Protein AF-A0A7Y3BYK1-F1 (afdb_monomer_lite)

Sequence (125 aa):
GTGAVFISNMLRTSLADMTYIFGDTSDHPFAGDWDGDGIDTVGLYRERTGRTYLTNRHVTGQAEVEFYFGLASDSIIAGDWDGDGYDTVGVFRASDQQFYLSNRNEQGPADVRVPAHGTGLPVAG

Foldseek 3Di:
DADADQDDDDDDDDDDSPRAGDDGPQWDWDWWAAPLPPDIDIKTANLQFQKIFDDPDPHHDHGPAIEHDDHRPWAKDWAQQPPPRHIFIWTQDPVQQWIFDDNDRYYDGGPDIDHNPDPDDRDRD

Secondary structure (DSSP, 8-state):
----------SS-SS-------S-TTPEEEEE-SSSSS--EEEEEETTTTEEEEE---SSS--SEEEE-S-TTPEEEEE-SSSSS--EEEEEETTTTEEEE-SSSSSS--SEEEETTSS------

pLDDT: mean 79.21, std 20.26, range [33.09, 96.69]

Structure (mmCIF, N/CA/C/O backbone):
data_AF-A0A7Y3BYK1-F1
#
_entry.id   AF-A0A7Y3BYK1-F1
#
loop_
_atom_site.group_PDB
_atom_site.id
_atom_site.type_symbol
_atom_site.label_atom_id
_atom_site.label_alt_id
_atom_site.label_comp_id
_atom_site.label_asym_id
_atom_site.label_entity_id
_atom_site.label_seq_id
_atom_site.pdbx_PDB_ins_code
_atom_site.Cartn_x
_atom_site.Cartn_y
_atom_site.Cartn_z
_atom_site.occupancy
_atom_site.B_iso_or_equiv
_atom_site.auth_seq_id
_atom_site.auth_comp_id
_atom_site.auth_asym_id
_atom_site.auth_atom_id
_atom_site.pdbx_PDB_model_num
ATOM 1 N N . GLY A 1 1 ? 17.968 4.672 11.323 1.00 34.25 1 GLY A N 1
ATOM 2 C CA . GLY A 1 1 ? 19.052 3.772 10.899 1.00 34.25 1 GLY A CA 1
ATOM 3 C C . GLY A 1 1 ? 18.490 2.973 9.760 1.00 34.25 1 GLY A C 1
ATOM 4 O O . GLY A 1 1 ? 17.374 2.525 9.911 1.00 34.25 1 GLY A O 1
ATOM 5 N N . THR A 1 2 ? 19.181 2.895 8.630 1.00 33.09 2 THR A N 1
ATOM 6 C CA . THR A 1 2 ? 18.699 2.209 7.423 1.00 33.09 2 THR A CA 1
ATOM 7 C C . THR A 1 2 ? 18.571 0.710 7.659 1.00 33.09 2 THR A C 1
ATOM 9 O O . THR A 1 2 ? 19.569 0.058 7.973 1.00 33.09 2 THR A O 1
ATOM 12 N N . GLY A 1 3 ? 17.365 0.174 7.505 1.00 38.12 3 GLY A N 1
ATOM 13 C CA . GLY A 1 3 ? 17.143 -1.256 7.357 1.00 38.12 3 GLY A CA 1
ATOM 14 C C . GLY A 1 3 ? 17.191 -1.758 5.926 1.00 38.12 3 GLY A C 1
ATOM 15 O O . GLY A 1 3 ? 17.020 -0.991 4.989 1.00 38.12 3 GLY A O 1
ATOM 16 N N . ALA A 1 4 ? 17.439 -3.056 5.773 1.00 41.53 4 ALA A N 1
ATOM 17 C CA . ALA A 1 4 ? 17.423 -3.743 4.491 1.00 41.53 4 ALA A CA 1
ATOM 18 C C . ALA A 1 4 ? 16.394 -4.876 4.553 1.00 41.53 4 ALA A C 1
ATOM 20 O O . ALA A 1 4 ? 16.481 -5.736 5.430 1.00 41.53 4 ALA A O 1
ATOM 21 N N . VAL A 1 5 ? 15.433 -4.869 3.631 1.00 47.12 5 VAL A N 1
ATOM 22 C CA . VAL A 1 5 ? 14.586 -6.029 3.336 1.00 47.12 5 VAL A CA 1
ATOM 23 C C . VAL A 1 5 ? 15.309 -6.863 2.278 1.00 47.12 5 VAL A C 1
ATOM 25 O O . VAL A 1 5 ? 15.727 -6.334 1.251 1.00 47.12 5 VAL A O 1
ATOM 28 N N . PHE A 1 6 ? 15.502 -8.156 2.541 1.00 48.19 6 PHE A N 1
ATOM 29 C CA . PHE A 1 6 ? 16.156 -9.082 1.614 1.00 48.19 6 PHE A CA 1
ATOM 30 C C . PHE A 1 6 ? 15.089 -9.855 0.846 1.00 48.19 6 PHE A C 1
ATOM 32 O O . PHE A 1 6 ? 14.332 -10.616 1.445 1.00 48.19 6 PHE A O 1
ATOM 39 N N . ILE A 1 7 ? 15.036 -9.682 -0.473 1.00 50.53 7 ILE A N 1
ATOM 40 C CA . ILE A 1 7 ? 14.123 -10.431 -1.340 1.00 50.53 7 ILE A CA 1
ATOM 41 C C . ILE A 1 7 ? 14.966 -11.359 -2.205 1.00 50.53 7 ILE A C 1
ATOM 43 O O . ILE A 1 7 ? 15.789 -10.912 -2.999 1.00 50.53 7 ILE A O 1
ATOM 47 N N . SER A 1 8 ? 14.802 -12.665 -2.005 1.00 41.25 8 SER A N 1
ATOM 48 C CA . SER A 1 8 ? 15.485 -13.704 -2.775 1.00 41.25 8 SER A CA 1
ATOM 49 C C . SER A 1 8 ? 14.483 -14.367 -3.708 1.00 41.25 8 SER A C 1
ATOM 51 O O . SER A 1 8 ? 13.661 -15.162 -3.263 1.00 41.25 8 SER A O 1
ATOM 53 N N . ASN A 1 9 ? 14.563 -14.068 -5.001 1.00 36.75 9 ASN A N 1
ATOM 54 C CA . ASN A 1 9 ? 13.842 -14.818 -6.020 1.00 36.75 9 ASN A CA 1
ATOM 55 C C . ASN A 1 9 ? 14.853 -15.634 -6.827 1.00 36.75 9 ASN A C 1
ATOM 57 O O . ASN A 1 9 ? 15.503 -15.071 -7.700 1.00 36.75 9 ASN A O 1
ATOM 61 N N . MET A 1 10 ? 15.031 -16.918 -6.483 1.00 41.03 10 MET A N 1
ATOM 62 C CA . MET A 1 10 ? 15.323 -18.011 -7.428 1.00 41.03 10 MET A CA 1
ATOM 63 C C . MET A 1 10 ? 15.570 -19.343 -6.706 1.00 41.03 10 MET A C 1
ATOM 65 O O . MET A 1 10 ? 16.485 -19.493 -5.893 1.00 41.03 10 MET A O 1
ATOM 69 N N . LEU A 1 11 ? 14.802 -20.365 -7.091 1.00 46.41 11 LEU A N 1
ATOM 70 C CA . LEU A 1 11 ? 15.170 -21.756 -6.864 1.00 46.41 11 LEU A CA 1
ATOM 71 C C . LEU A 1 11 ? 16.160 -22.168 -7.973 1.00 46.41 11 LEU A C 1
ATOM 73 O O . LEU A 1 11 ? 15.754 -22.311 -9.123 1.00 46.41 11 LEU A O 1
ATOM 77 N N . ARG A 1 12 ? 17.416 -22.440 -7.579 1.00 41.84 12 ARG A N 1
ATOM 78 C CA . ARG A 1 12 ? 18.506 -23.177 -8.276 1.00 41.84 12 ARG A CA 1
ATOM 79 C C . ARG A 1 12 ? 19.734 -22.352 -8.723 1.00 41.84 12 ARG A C 1
ATOM 81 O O . ARG A 1 12 ? 19.727 -21.639 -9.712 1.00 41.84 12 ARG A O 1
ATOM 88 N N . THR A 1 13 ? 20.820 -22.636 -7.994 1.00 39.66 13 THR A N 1
ATOM 89 C CA . THR A 1 13 ? 22.255 -22.633 -8.354 1.00 39.66 13 THR A CA 1
ATOM 90 C C . THR A 1 13 ? 22.934 -21.318 -8.759 1.00 39.66 13 THR A C 1
ATOM 92 O O . THR A 1 13 ? 22.959 -20.949 -9.924 1.00 39.66 13 THR A O 1
ATOM 95 N N . SER A 1 14 ? 23.629 -20.756 -7.762 1.00 57.12 14 SER A N 1
ATOM 96 C CA . SER A 1 14 ? 24.890 -19.994 -7.804 1.00 57.12 14 SER A CA 1
ATOM 97 C C . SER A 1 14 ? 24.985 -18.746 -8.698 1.00 57.12 14 SER A C 1
ATOM 99 O O . SER A 1 14 ? 25.047 -18.856 -9.918 1.00 57.12 14 SER A O 1
ATOM 101 N N . LEU A 1 15 ? 25.246 -17.610 -8.031 1.00 39.56 15 LEU A N 1
ATOM 102 C CA . LEU A 1 15 ? 25.811 -16.345 -8.543 1.00 39.56 15 LEU A CA 1
ATOM 103 C C . LEU A 1 15 ? 24.840 -15.227 -8.966 1.00 39.56 15 LEU A C 1
ATOM 105 O O . LEU A 1 15 ? 25.104 -14.531 -9.942 1.00 39.56 15 LEU A O 1
ATOM 109 N N . ALA A 1 16 ? 23.796 -14.962 -8.178 1.00 38.28 16 ALA A N 1
ATOM 110 C CA . ALA A 1 16 ? 23.151 -13.645 -8.182 1.00 38.28 16 ALA A CA 1
ATOM 111 C C . ALA A 1 16 ? 22.501 -13.328 -6.822 1.00 38.28 16 ALA A C 1
ATOM 113 O O . ALA A 1 16 ? 21.284 -13.221 -6.720 1.00 38.28 16 ALA A O 1
ATOM 114 N N . ASP A 1 17 ? 23.308 -13.142 -5.772 1.00 42.28 17 ASP A N 1
ATOM 115 C CA . ASP A 1 17 ? 22.859 -12.381 -4.595 1.00 42.28 17 ASP A CA 1
ATOM 116 C C . ASP A 1 17 ? 22.752 -10.900 -4.999 1.00 42.28 17 ASP A C 1
ATOM 118 O O . ASP A 1 17 ? 23.592 -10.068 -4.649 1.00 42.28 17 ASP A O 1
ATOM 122 N N . MET A 1 18 ? 21.745 -10.547 -5.801 1.00 41.62 18 MET A N 1
ATOM 123 C CA . MET A 1 18 ? 21.402 -9.144 -6.012 1.00 41.62 18 MET A CA 1
ATOM 124 C C . MET A 1 18 ? 20.635 -8.669 -4.781 1.00 41.62 18 MET A C 1
ATOM 126 O O . MET A 1 18 ? 19.422 -8.810 -4.670 1.00 41.62 18 MET A O 1
ATOM 130 N N . THR A 1 19 ? 21.384 -8.151 -3.807 1.00 47.62 19 THR A N 1
ATOM 131 C CA . THR A 1 19 ? 20.810 -7.503 -2.626 1.00 47.62 19 THR A CA 1
ATOM 132 C C . THR A 1 19 ? 20.230 -6.158 -3.048 1.00 47.62 19 THR A C 1
ATOM 134 O O . THR A 1 19 ? 20.954 -5.169 -3.177 1.00 47.62 19 THR A O 1
ATOM 137 N N . TYR A 1 20 ? 18.921 -6.114 -3.267 1.00 56.19 20 TYR A N 1
ATOM 138 C CA . TYR A 1 20 ? 18.206 -4.864 -3.480 1.00 56.19 20 TYR A CA 1
ATOM 139 C C . TYR A 1 20 ? 17.755 -4.306 -2.129 1.00 56.19 20 TYR A C 1
ATOM 141 O O . TYR A 1 20 ? 16.839 -4.821 -1.502 1.00 56.19 20 TYR A O 1
ATOM 149 N N . ILE A 1 21 ? 18.423 -3.252 -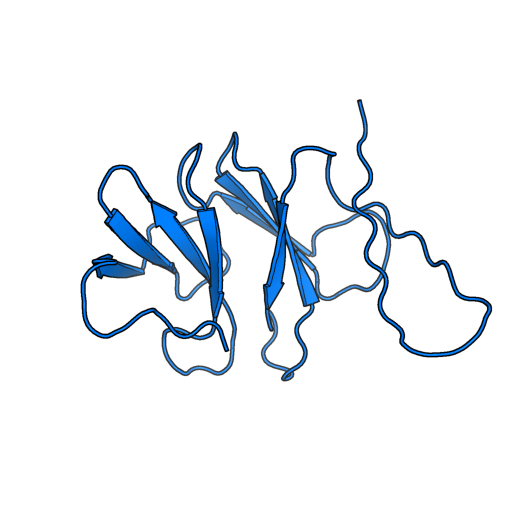1.663 1.00 58.38 21 ILE A N 1
ATOM 150 C CA . ILE A 1 21 ? 17.977 -2.455 -0.519 1.00 58.38 21 ILE A CA 1
ATOM 151 C C . ILE A 1 21 ? 16.753 -1.636 -0.950 1.00 58.38 21 ILE A C 1
ATOM 153 O O . ILE A 1 21 ? 16.865 -0.695 -1.741 1.00 58.38 21 ILE A O 1
ATOM 157 N N . PHE A 1 22 ? 15.592 -1.997 -0.416 1.00 64.12 22 PHE A N 1
ATOM 158 C CA . PHE A 1 22 ? 14.343 -1.261 -0.566 1.00 64.12 22 PHE A CA 1
ATOM 159 C C . PHE A 1 22 ? 13.691 -1.110 0.814 1.00 64.12 22 PHE A C 1
ATOM 161 O O . PHE A 1 22 ? 13.590 -2.087 1.555 1.00 64.12 22 PHE A O 1
ATOM 168 N N . GLY A 1 23 ? 13.293 0.116 1.167 1.00 65.81 23 GLY A N 1
ATOM 169 C CA . GLY A 1 23 ? 12.624 0.425 2.436 1.00 65.81 23 GLY A CA 1
ATOM 170 C C . GLY A 1 23 ? 13.521 0.616 3.660 1.00 65.81 23 GLY A C 1
ATOM 171 O O . GLY A 1 23 ? 14.726 0.843 3.559 1.00 65.81 23 GLY A O 1
ATOM 172 N N . ASP A 1 24 ? 12.880 0.571 4.827 1.00 75.00 24 ASP A N 1
ATOM 173 C CA . ASP A 1 24 ? 13.473 0.572 6.168 1.00 75.00 24 ASP A CA 1
ATOM 174 C C . ASP A 1 24 ? 13.166 -0.756 6.899 1.00 75.00 24 ASP A C 1
ATOM 176 O O . ASP A 1 24 ? 12.301 -1.519 6.478 1.00 75.00 24 ASP A O 1
ATOM 180 N N . THR A 1 25 ? 13.829 -1.052 8.025 1.00 74.75 25 THR A N 1
ATOM 181 C CA . THR A 1 25 ? 13.683 -2.339 8.752 1.00 74.75 25 THR A CA 1
ATOM 182 C C . THR A 1 25 ? 12.278 -2.566 9.296 1.00 74.75 25 THR A C 1
ATOM 184 O O . THR A 1 25 ? 11.932 -3.692 9.638 1.00 74.75 25 THR A O 1
ATOM 187 N N . SER A 1 26 ? 11.498 -1.498 9.455 1.00 80.50 26 SER A N 1
ATOM 188 C CA . SER A 1 26 ? 10.127 -1.553 9.960 1.00 80.50 26 SER A CA 1
ATOM 189 C C . SER A 1 26 ? 9.078 -1.757 8.872 1.00 80.50 26 SER A C 1
ATOM 191 O O . SER A 1 26 ? 7.888 -1.774 9.188 1.00 80.50 26 SER A O 1
ATOM 193 N N . ASP A 1 27 ? 9.493 -1.803 7.609 1.00 85.94 27 ASP A N 1
ATOM 194 C CA . ASP A 1 27 ? 8.576 -1.934 6.489 1.00 85.94 27 ASP A CA 1
ATOM 195 C C . ASP A 1 27 ? 8.271 -3.414 6.242 1.00 85.94 27 ASP A C 1
ATOM 197 O O . ASP A 1 27 ? 9.161 -4.265 6.263 1.00 85.94 27 ASP A O 1
ATOM 201 N N . HIS A 1 28 ? 6.996 -3.715 6.020 1.00 87.69 28 HIS A N 1
ATOM 202 C CA . HIS A 1 28 ? 6.504 -5.067 5.802 1.00 87.69 28 HIS A CA 1
ATOM 203 C C . HIS A 1 28 ? 6.363 -5.314 4.300 1.00 87.69 28 HIS A C 1
ATOM 205 O O . HIS A 1 28 ? 5.637 -4.562 3.643 1.00 87.69 28 HIS A O 1
ATOM 211 N N . PRO A 1 29 ? 7.051 -6.322 3.738 1.00 88.69 29 PRO A N 1
ATOM 212 C CA . PRO A 1 29 ? 6.911 -6.648 2.331 1.00 88.69 29 PRO A CA 1
ATOM 213 C C . PRO A 1 29 ? 5.587 -7.350 2.043 1.00 88.69 29 PRO A C 1
ATOM 215 O O . PRO A 1 29 ? 5.116 -8.168 2.834 1.00 88.69 29 PRO A O 1
ATOM 218 N N . PHE A 1 30 ? 5.032 -7.049 0.877 1.00 89.31 30 PHE A N 1
ATOM 219 C CA . PHE A 1 30 ? 3.899 -7.734 0.268 1.00 89.31 30 PHE A CA 1
ATOM 220 C C . PHE A 1 30 ? 4.103 -7.775 -1.252 1.00 89.31 30 PHE A C 1
ATOM 222 O O . PHE A 1 30 ? 5.067 -7.195 -1.759 1.00 89.31 30 PHE A O 1
ATOM 229 N N . ALA A 1 31 ? 3.253 -8.505 -1.964 1.00 89.94 31 ALA A N 1
ATOM 230 C CA . ALA A 1 31 ? 3.374 -8.701 -3.401 1.00 89.94 31 ALA A CA 1
ATOM 231 C C . ALA A 1 31 ? 2.021 -8.502 -4.083 1.00 89.94 31 ALA A C 1
ATOM 233 O O . ALA A 1 31 ? 0.995 -8.683 -3.426 1.00 89.94 31 ALA A O 1
ATOM 234 N N . GLY A 1 32 ? 2.064 -8.093 -5.346 1.00 91.00 32 GLY A N 1
ATOM 235 C CA . GLY A 1 32 ? 0.907 -7.984 -6.223 1.00 91.00 32 GLY A CA 1
ATOM 236 C C . GLY A 1 32 ? 1.297 -7.499 -7.617 1.00 91.00 32 GLY A C 1
ATOM 237 O O . GLY A 1 32 ? 2.389 -6.952 -7.814 1.00 91.00 32 GLY A O 1
ATOM 238 N N . ASP A 1 33 ? 0.419 -7.735 -8.579 1.00 92.81 33 ASP A N 1
ATOM 239 C CA . ASP A 1 33 ? 0.530 -7.309 -9.972 1.00 92.81 33 ASP A CA 1
ATOM 240 C C . ASP A 1 33 ? 0.066 -5.851 -10.147 1.00 92.81 33 ASP A C 1
ATOM 242 O O . ASP A 1 33 ? -1.091 -5.554 -10.451 1.00 92.81 33 ASP A O 1
ATOM 246 N N . TRP A 1 34 ? 0.972 -4.899 -9.909 1.00 93.75 34 TRP A N 1
ATOM 247 C CA . TRP A 1 34 ? 0.614 -3.476 -9.919 1.00 93.75 34 TRP A CA 1
ATOM 248 C C . TRP A 1 34 ? 0.379 -2.897 -11.323 1.00 93.75 34 TRP A C 1
ATOM 250 O O . TRP A 1 34 ? -0.165 -1.792 -11.416 1.00 93.75 34 TRP A O 1
ATOM 260 N N . ASP A 1 35 ? 0.846 -3.556 -12.393 1.00 93.88 35 ASP A N 1
ATOM 261 C CA . ASP A 1 35 ? 0.711 -3.085 -13.783 1.00 93.88 35 ASP A CA 1
ATOM 262 C C . ASP A 1 35 ? -0.072 -4.014 -14.725 1.00 93.88 35 ASP A C 1
ATOM 264 O O . ASP A 1 35 ? -0.247 -3.669 -15.902 1.00 93.88 35 ASP A O 1
ATOM 268 N N . GLY A 1 36 ? -0.646 -5.089 -14.191 1.00 93.00 36 GLY A N 1
ATOM 269 C CA . GLY A 1 36 ? -1.590 -5.965 -14.876 1.00 93.00 36 GLY A CA 1
ATOM 270 C C . GLY A 1 36 ? -0.928 -6.876 -15.908 1.00 93.00 36 GLY A C 1
ATOM 271 O O . GLY A 1 36 ? -1.556 -7.233 -16.913 1.00 93.00 36 GLY A O 1
ATOM 272 N N . ASP A 1 37 ? 0.359 -7.191 -15.737 1.00 92.81 37 ASP A N 1
ATOM 273 C CA . ASP A 1 37 ? 1.118 -8.040 -16.660 1.00 92.81 37 ASP A CA 1
ATOM 274 C C . ASP A 1 37 ? 1.084 -9.540 -16.291 1.00 92.81 37 ASP A C 1
ATOM 276 O O . ASP A 1 37 ? 1.563 -10.392 -17.054 1.00 92.81 37 ASP A O 1
ATOM 280 N N . GLY A 1 38 ? 0.439 -9.870 -15.171 1.00 89.19 38 GLY A N 1
ATOM 281 C CA . GLY A 1 38 ? 0.303 -11.199 -14.590 1.00 89.19 38 GLY A CA 1
ATOM 282 C C . GLY A 1 38 ? 1.487 -11.626 -13.722 1.00 89.19 38 GLY A C 1
ATOM 283 O O . GLY A 1 38 ? 1.609 -12.824 -13.435 1.00 89.19 38 GLY A O 1
ATOM 284 N N . ILE A 1 39 ? 2.393 -10.711 -13.363 1.00 87.19 39 ILE A N 1
ATOM 285 C CA . ILE A 1 39 ? 3.580 -10.989 -12.553 1.00 87.19 39 ILE A CA 1
ATOM 286 C C . ILE A 1 39 ? 3.584 -10.116 -11.299 1.00 87.19 39 ILE A C 1
ATOM 288 O O . ILE A 1 39 ? 3.836 -8.916 -11.348 1.00 87.19 39 ILE A O 1
ATOM 292 N N . ASP A 1 40 ? 3.466 -10.758 -10.137 1.00 87.06 40 ASP A N 1
ATOM 293 C CA . ASP A 1 40 ? 3.609 -10.054 -8.870 1.00 87.06 40 ASP A CA 1
ATOM 294 C C . ASP A 1 40 ? 4.998 -9.433 -8.710 1.00 87.06 40 ASP A C 1
ATOM 296 O O . ASP A 1 40 ? 6.047 -10.086 -8.846 1.00 87.06 40 ASP A O 1
ATOM 300 N N . THR A 1 41 ? 5.007 -8.177 -8.285 1.00 89.81 41 THR A N 1
ATOM 301 C CA . THR A 1 41 ? 6.219 -7.462 -7.900 1.00 89.81 41 THR A CA 1
ATOM 302 C C . THR A 1 41 ? 6.105 -6.943 -6.467 1.00 89.81 41 THR A C 1
ATOM 304 O O . THR A 1 41 ? 5.185 -7.270 -5.719 1.00 89.81 41 THR A O 1
ATOM 307 N N . VAL A 1 42 ? 7.108 -6.196 -6.008 1.00 87.69 42 VAL A N 1
ATOM 308 C CA . VAL A 1 42 ? 7.290 -5.926 -4.580 1.00 87.69 42 VAL 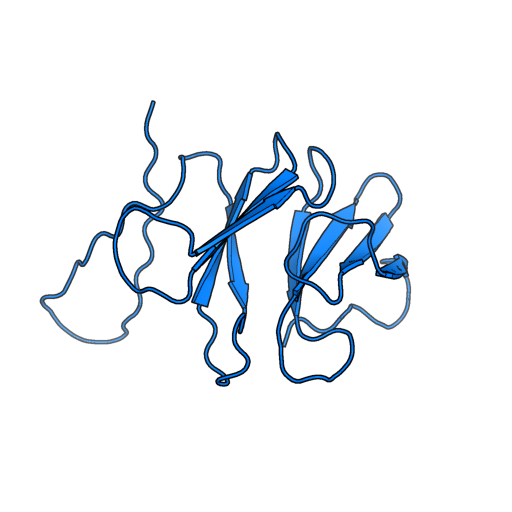A CA 1
ATOM 309 C C . VAL A 1 42 ? 6.554 -4.662 -4.158 1.00 87.69 42 VAL A C 1
ATOM 311 O O . VAL A 1 42 ? 6.761 -3.582 -4.714 1.00 87.69 42 VAL A O 1
ATOM 314 N N . GLY A 1 43 ? 5.794 -4.789 -3.075 1.00 90.50 43 GLY A N 1
ATOM 315 C CA . GLY A 1 43 ? 5.307 -3.687 -2.264 1.00 90.50 43 GLY A CA 1
ATOM 316 C C . GLY A 1 43 ? 5.957 -3.669 -0.877 1.00 90.50 43 GLY A C 1
ATOM 317 O O . GLY A 1 43 ? 6.355 -4.702 -0.337 1.00 90.50 43 GLY A O 1
ATOM 318 N N . LEU A 1 44 ? 6.051 -2.490 -0.266 1.00 91.56 44 LEU A N 1
ATOM 319 C CA . LEU A 1 44 ? 6.399 -2.312 1.142 1.00 91.56 44 LEU A CA 1
ATOM 320 C C . LEU A 1 44 ? 5.347 -1.470 1.855 1.00 91.56 44 LEU A C 1
ATOM 322 O O . LEU A 1 44 ? 4.892 -0.453 1.331 1.00 91.56 44 LEU A O 1
ATOM 326 N N . TYR A 1 45 ? 5.024 -1.853 3.085 1.00 92.38 45 TYR A N 1
ATOM 327 C CA . TYR A 1 45 ? 4.086 -1.135 3.932 1.00 92.38 45 TYR A CA 1
ATOM 328 C C . TYR A 1 45 ? 4.708 -0.744 5.268 1.00 92.38 45 TYR A C 1
ATOM 330 O O . TYR A 1 45 ? 5.148 -1.576 6.065 1.00 92.38 45 TYR A O 1
ATOM 338 N N . ARG A 1 46 ? 4.702 0.554 5.551 1.00 92.56 46 ARG A N 1
ATOM 339 C CA . ARG A 1 46 ? 5.133 1.102 6.830 1.00 92.56 46 ARG A CA 1
ATOM 340 C C . ARG A 1 46 ? 3.950 1.200 7.776 1.00 92.56 46 ARG A C 1
ATOM 342 O O . ARG A 1 46 ? 3.293 2.240 7.863 1.00 92.56 46 ARG A O 1
ATOM 349 N N . GLU A 1 47 ? 3.746 0.146 8.559 1.00 88.06 47 GLU A N 1
ATOM 350 C CA . GLU A 1 47 ? 2.627 0.017 9.504 1.00 88.06 47 GLU A CA 1
ATOM 351 C C . GLU A 1 47 ? 2.489 1.182 10.483 1.00 88.06 47 GLU A C 1
ATOM 353 O O . GLU A 1 47 ? 1.387 1.498 10.909 1.00 88.06 47 GLU A O 1
ATOM 358 N N . ARG A 1 48 ? 3.585 1.851 10.860 1.00 88.62 48 ARG A N 1
ATOM 359 C CA . ARG A 1 48 ? 3.532 2.986 11.800 1.00 88.62 48 ARG A CA 1
ATOM 360 C C . ARG A 1 48 ? 2.878 4.236 11.218 1.00 88.62 48 ARG A C 1
ATOM 362 O O . ARG A 1 48 ? 2.428 5.082 11.986 1.00 88.62 48 ARG A O 1
ATOM 369 N N . THR A 1 49 ? 2.887 4.388 9.896 1.00 89.12 49 THR A N 1
ATOM 370 C CA . THR A 1 49 ? 2.410 5.599 9.214 1.00 89.12 49 THR A CA 1
ATOM 371 C C . THR A 1 49 ? 1.330 5.324 8.177 1.00 89.12 49 THR A C 1
ATOM 373 O O . THR A 1 49 ? 0.745 6.280 7.684 1.00 89.12 49 THR A O 1
ATOM 376 N N . GLY A 1 50 ? 1.092 4.062 7.812 1.00 90.31 50 GLY A N 1
ATOM 377 C CA . GLY A 1 50 ? 0.246 3.703 6.674 1.00 90.31 50 GLY A CA 1
ATOM 378 C C . GLY A 1 50 ? 0.859 4.102 5.332 1.00 90.31 50 GLY A C 1
ATOM 379 O O . GLY A 1 50 ? 0.134 4.441 4.407 1.00 9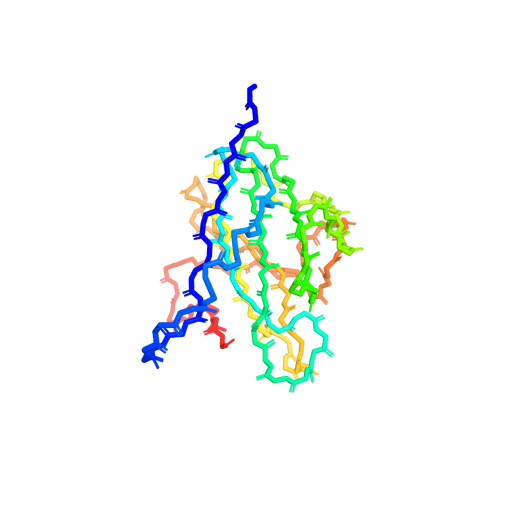0.31 50 GLY A O 1
ATOM 380 N N . ARG A 1 51 ? 2.196 4.173 5.240 1.00 93.44 51 ARG A N 1
ATOM 381 C CA . ARG A 1 51 ? 2.883 4.585 4.004 1.00 93.44 51 ARG A CA 1
ATOM 382 C C . ARG A 1 51 ? 3.184 3.349 3.168 1.00 93.44 51 ARG A C 1
ATOM 384 O O . ARG A 1 51 ? 3.814 2.424 3.675 1.00 93.44 51 ARG A O 1
ATOM 391 N N . THR A 1 52 ? 2.757 3.369 1.919 1.00 94.31 52 THR A N 1
ATOM 392 C CA . THR A 1 52 ? 2.885 2.283 0.952 1.00 94.31 52 THR A CA 1
ATOM 393 C C . THR A 1 52 ? 3.885 2.671 -0.123 1.00 94.31 52 THR A C 1
ATOM 395 O O . THR A 1 52 ? 3.903 3.818 -0.571 1.00 94.31 52 THR A O 1
ATOM 398 N N . TYR A 1 53 ? 4.689 1.705 -0.548 1.00 92.56 53 TYR A N 1
ATOM 399 C CA . TYR A 1 53 ? 5.650 1.825 -1.634 1.00 92.56 53 TYR A CA 1
ATOM 400 C C . TYR A 1 53 ? 5.457 0.653 -2.588 1.00 92.56 53 TYR A C 1
ATOM 402 O O . TYR A 1 53 ? 5.504 -0.482 -2.126 1.00 92.56 53 TYR A O 1
ATOM 410 N N . LEU A 1 54 ? 5.288 0.904 -3.882 1.00 92.31 54 LEU A N 1
ATOM 411 C CA . LEU A 1 54 ? 5.157 -0.136 -4.908 1.00 92.31 54 LEU A CA 1
ATOM 412 C C . LEU A 1 54 ? 6.247 0.037 -5.969 1.00 92.31 54 LEU A C 1
ATOM 414 O O . LEU A 1 54 ? 6.666 1.166 -6.262 1.00 92.31 54 LEU A O 1
ATOM 418 N N . THR A 1 55 ? 6.729 -1.068 -6.531 1.00 88.94 55 THR A N 1
ATOM 419 C CA . THR A 1 55 ? 7.729 -1.051 -7.604 1.00 88.94 55 THR A CA 1
ATOM 420 C C . THR A 1 55 ? 7.628 -2.292 -8.481 1.00 88.94 55 THR A C 1
ATOM 422 O O . THR A 1 55 ? 7.739 -3.404 -7.973 1.00 88.94 55 THR A O 1
ATOM 425 N N . ASN A 1 56 ? 7.559 -2.093 -9.800 1.00 86.69 56 ASN A N 1
ATOM 426 C CA . ASN A 1 56 ? 7.748 -3.151 -10.798 1.00 86.69 56 ASN A CA 1
ATOM 427 C C . ASN A 1 56 ? 9.221 -3.289 -11.216 1.00 86.69 56 ASN A C 1
ATOM 429 O O . ASN A 1 56 ? 9.594 -4.126 -12.038 1.00 86.69 56 ASN A O 1
ATOM 433 N N . ARG A 1 57 ? 10.117 -2.475 -10.640 1.00 76.88 57 ARG A N 1
ATOM 434 C CA . ARG A 1 57 ? 11.551 -2.541 -10.938 1.00 76.88 57 ARG A CA 1
ATOM 435 C C . ARG A 1 57 ? 12.267 -3.512 -10.011 1.00 76.88 57 ARG A C 1
ATOM 437 O O . ARG A 1 57 ? 12.284 -3.339 -8.795 1.00 76.88 57 ARG A O 1
ATOM 444 N N . HIS A 1 58 ? 13.042 -4.407 -10.612 1.00 67.06 58 HIS A N 1
ATOM 445 C CA . HIS A 1 58 ? 14.078 -5.195 -9.940 1.00 67.06 58 HIS A CA 1
ATOM 446 C C . HIS A 1 58 ? 15.387 -4.389 -9.791 1.00 67.06 58 HIS A C 1
ATOM 448 O O . HIS A 1 58 ? 16.453 -4.837 -10.214 1.00 67.06 58 HIS A O 1
ATOM 454 N N . VAL A 1 59 ? 15.326 -3.151 -9.282 1.00 59.69 59 VAL A N 1
ATOM 455 C CA . VAL A 1 59 ? 16.521 -2.322 -9.019 1.00 59.69 59 VAL A CA 1
ATOM 456 C C . VAL A 1 59 ? 16.446 -1.646 -7.655 1.00 59.69 59 VAL A C 1
ATOM 458 O O . VAL A 1 59 ? 15.375 -1.419 -7.104 1.00 59.69 59 VAL A O 1
ATOM 461 N N . THR A 1 60 ? 17.606 -1.313 -7.099 1.00 57.22 60 THR A N 1
ATOM 462 C CA . THR A 1 60 ? 17.742 -0.732 -5.763 1.00 57.22 60 THR A CA 1
ATOM 463 C C . THR A 1 60 ? 17.188 0.693 -5.697 1.00 57.22 60 THR A C 1
ATOM 465 O O . THR A 1 60 ? 17.496 1.513 -6.559 1.00 57.22 60 THR A O 1
ATOM 468 N N . GLY A 1 61 ? 16.499 1.028 -4.602 1.00 57.38 61 GLY A N 1
ATOM 469 C CA . GLY A 1 61 ? 16.469 2.397 -4.076 1.00 57.38 61 GLY A CA 1
ATOM 470 C C . GLY A 1 61 ? 15.326 3.332 -4.479 1.00 57.38 61 GLY A C 1
ATOM 471 O O . GLY A 1 61 ? 15.322 4.454 -3.974 1.00 57.38 61 GLY A O 1
ATOM 472 N N . GLN A 1 62 ? 14.348 2.937 -5.302 1.00 66.75 62 GLN A N 1
ATOM 473 C CA . GLN A 1 62 ? 13.209 3.828 -5.563 1.00 66.75 62 GLN A CA 1
ATOM 474 C C . GLN A 1 62 ? 11.896 3.082 -5.781 1.00 66.75 62 GLN A C 1
ATOM 476 O O . GLN A 1 62 ? 11.823 2.180 -6.607 1.00 66.75 62 GLN A O 1
ATOM 481 N N . ALA A 1 63 ? 10.871 3.495 -5.036 1.00 77.88 63 ALA A N 1
ATOM 482 C CA . ALA A 1 63 ? 9.495 3.121 -5.317 1.00 77.88 63 ALA A CA 1
ATOM 483 C C . ALA A 1 63 ? 9.039 3.887 -6.561 1.00 77.88 63 ALA A C 1
ATOM 485 O O . ALA A 1 63 ? 9.352 5.073 -6.693 1.0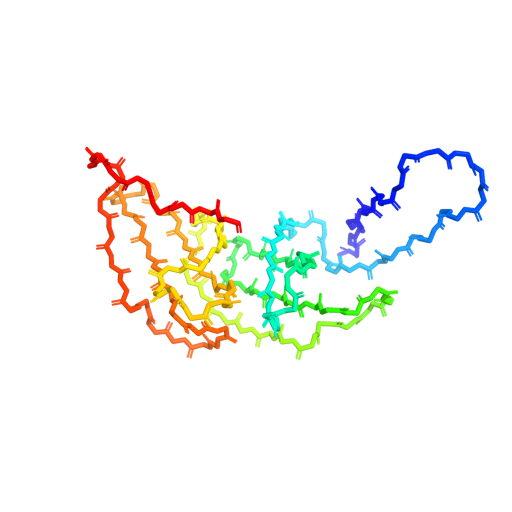0 77.88 63 ALA A O 1
ATOM 486 N N . GLU A 1 64 ? 8.310 3.234 -7.455 1.00 86.75 64 GLU A N 1
ATOM 487 C CA . GLU A 1 64 ? 7.678 3.918 -8.588 1.00 86.75 64 GLU A CA 1
ATOM 488 C C . GLU A 1 64 ? 6.441 4.679 -8.129 1.00 86.75 64 GLU A C 1
ATOM 490 O O . GLU A 1 64 ? 6.15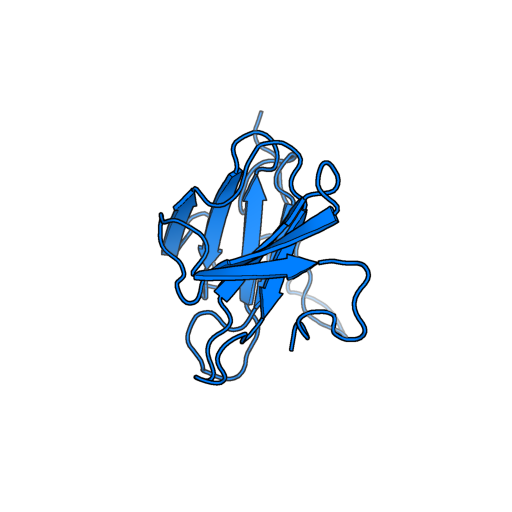6 5.772 -8.616 1.00 86.75 64 GLU A O 1
ATOM 495 N N . VAL A 1 65 ? 5.755 4.119 -7.133 1.00 89.75 65 VAL A N 1
ATOM 496 C CA . VAL A 1 65 ? 4.546 4.682 -6.555 1.00 89.75 65 VAL A CA 1
ATOM 497 C C . VAL A 1 65 ? 4.682 4.706 -5.039 1.00 89.75 65 VAL A C 1
ATOM 499 O O . VAL A 1 65 ? 5.129 3.744 -4.413 1.00 89.75 65 VAL A O 1
ATOM 502 N N . GLU A 1 66 ? 4.300 5.830 -4.441 1.00 93.81 66 GLU A N 1
ATOM 503 C CA . GLU A 1 66 ? 4.300 6.016 -2.998 1.00 93.81 66 GLU A CA 1
ATOM 504 C C . GLU A 1 66 ? 3.080 6.833 -2.571 1.00 93.81 66 GLU A C 1
ATOM 506 O O . GLU A 1 66 ? 2.823 7.909 -3.110 1.00 93.81 66 GLU A O 1
ATOM 511 N N . PHE A 1 67 ? 2.341 6.335 -1.583 1.00 95.62 67 PHE A N 1
ATOM 512 C CA . PHE A 1 67 ? 1.142 6.992 -1.071 1.00 95.62 67 PHE A CA 1
ATOM 513 C C . PHE A 1 67 ? 0.811 6.525 0.349 1.00 95.62 67 PHE A C 1
ATOM 515 O O . PHE A 1 67 ? 1.471 5.647 0.905 1.00 95.62 67 PHE A O 1
ATOM 522 N N . TYR A 1 68 ? -0.206 7.137 0.955 1.00 96.25 68 TYR A N 1
ATOM 523 C CA . TYR A 1 68 ? -0.742 6.703 2.242 1.00 96.25 68 TYR A CA 1
ATOM 524 C C . TYR A 1 68 ? -2.040 5.928 2.045 1.00 96.25 68 TYR A C 1
ATOM 526 O O . TYR A 1 68 ? -2.947 6.418 1.371 1.00 96.25 68 TYR A O 1
ATOM 534 N N . PHE A 1 69 ? -2.145 4.768 2.687 1.00 96.25 69 PHE A N 1
ATOM 535 C CA . PHE A 1 69 ? -3.370 3.984 2.754 1.00 96.25 69 PHE A CA 1
ATOM 536 C C . PHE A 1 69 ? -3.459 3.238 4.088 1.00 96.25 69 PHE A C 1
ATOM 538 O O . PHE A 1 69 ? -2.468 2.714 4.587 1.00 96.25 69 PHE A O 1
ATOM 545 N N . GLY A 1 70 ? -4.654 3.207 4.678 1.00 94.19 70 GLY A N 1
ATOM 546 C CA . GLY A 1 70 ? -4.865 2.635 6.007 1.00 94.19 70 GLY A CA 1
ATOM 547 C C . GLY A 1 70 ? -4.421 3.541 7.162 1.00 94.19 70 GLY A C 1
ATOM 548 O O . GLY A 1 70 ? -4.180 4.740 7.013 1.00 94.19 70 GLY A O 1
ATOM 549 N N . LEU A 1 71 ? -4.395 2.956 8.354 1.00 93.44 71 LEU A N 1
ATOM 550 C CA . LEU A 1 71 ? -4.015 3.576 9.617 1.00 93.44 71 LEU A CA 1
ATOM 551 C C . LEU A 1 71 ? -2.861 2.815 10.268 1.00 93.44 71 LEU A C 1
ATOM 553 O O . LEU A 1 71 ? -2.488 1.710 9.873 1.00 93.44 71 LEU A O 1
ATOM 557 N N . ALA A 1 72 ? -2.318 3.413 11.328 1.00 90.56 72 ALA A N 1
ATOM 558 C CA . ALA A 1 72 ? -1.306 2.754 12.126 1.00 90.56 72 ALA A CA 1
ATOM 559 C C . ALA A 1 72 ? -1.827 1.430 12.710 1.00 90.56 72 ALA A C 1
ATOM 561 O O . ALA A 1 72 ? -2.870 1.415 13.365 1.00 90.56 72 ALA A O 1
ATOM 562 N N . SER A 1 73 ? -1.041 0.359 12.574 1.00 89.38 73 SER A N 1
ATOM 563 C CA . SER A 1 73 ? -1.365 -1.017 13.016 1.00 89.38 73 SER A CA 1
ATOM 564 C C . SER A 1 73 ? -2.394 -1.773 12.166 1.00 89.38 73 SER A C 1
ATOM 566 O O . SER A 1 73 ? -2.792 -2.873 12.549 1.00 89.38 73 SER A O 1
ATOM 568 N N . ASP A 1 74 ? -2.830 -1.213 11.039 1.00 94.12 74 ASP A N 1
ATOM 569 C CA . ASP A 1 74 ? -3.532 -2.003 10.030 1.00 94.12 74 ASP A CA 1
ATOM 570 C C . ASP A 1 74 ? -2.559 -3.002 9.372 1.00 94.12 74 ASP A C 1
ATOM 572 O O . ASP A 1 74 ? -1.370 -2.708 9.241 1.00 94.12 74 ASP A O 1
ATOM 576 N N . SER A 1 75 ? -3.051 -4.161 8.933 1.00 92.56 75 SER A N 1
ATOM 577 C CA . SER A 1 75 ? -2.262 -5.156 8.191 1.00 92.56 75 SER A CA 1
ATOM 578 C C . SER A 1 75 ? -2.510 -5.019 6.689 1.00 92.56 75 SER A C 1
ATOM 580 O O . SER A 1 75 ? -3.662 -5.070 6.264 1.00 92.56 75 SER A O 1
ATOM 582 N N . ILE A 1 76 ? -1.455 -4.853 5.890 1.00 93.44 76 ILE A N 1
ATOM 583 C CA . ILE A 1 76 ? -1.555 -4.696 4.429 1.00 93.44 76 ILE A CA 1
ATOM 584 C C . ILE A 1 76 ? -1.926 -6.013 3.731 1.00 93.44 76 ILE A C 1
ATOM 586 O O . ILE A 1 76 ? -1.485 -7.085 4.144 1.00 93.44 76 ILE A O 1
ATOM 590 N N . ILE A 1 77 ? -2.716 -5.911 2.664 1.00 93.69 77 ILE A N 1
ATOM 591 C CA . ILE A 1 77 ? -3.009 -6.967 1.689 1.00 93.69 77 ILE A CA 1
ATOM 592 C C . ILE A 1 77 ? -3.015 -6.368 0.273 1.00 93.69 77 ILE A C 1
ATOM 594 O O . ILE A 1 77 ? -3.111 -5.150 0.114 1.00 93.69 77 ILE A O 1
ATOM 598 N N . ALA A 1 78 ? -2.940 -7.220 -0.741 1.00 94.38 78 ALA A N 1
ATOM 599 C CA . ALA A 1 78 ? -3.079 -6.857 -2.148 1.00 94.38 78 ALA A CA 1
ATOM 600 C C . ALA A 1 78 ? -3.890 -7.916 -2.892 1.00 94.38 78 ALA A C 1
ATOM 602 O O . ALA A 1 78 ? -3.976 -9.052 -2.419 1.00 94.38 78 ALA A O 1
ATOM 603 N N . GLY A 1 79 ? -4.520 -7.502 -3.985 1.00 93.50 79 GLY A N 1
ATOM 604 C CA . GLY A 1 79 ? -5.342 -8.352 -4.833 1.00 93.50 79 GLY A CA 1
ATOM 605 C C . GLY A 1 79 ? -6.198 -7.535 -5.796 1.00 93.50 79 GLY A C 1
ATOM 606 O O . GLY A 1 79 ? -6.428 -6.343 -5.575 1.00 93.50 79 GLY A O 1
ATOM 607 N N . ASP A 1 80 ? -6.689 -8.198 -6.833 1.00 93.69 80 ASP A N 1
ATOM 608 C CA . ASP A 1 80 ? -7.677 -7.675 -7.771 1.00 93.69 80 ASP A CA 1
ATOM 609 C C . ASP A 1 80 ? -9.095 -7.816 -7.188 1.00 93.69 80 ASP A C 1
ATOM 611 O O . ASP A 1 80 ? -9.741 -8.872 -7.231 1.00 93.69 80 ASP A O 1
ATOM 615 N N . TRP A 1 81 ? -9.585 -6.740 -6.572 1.00 91.56 81 TRP A N 1
ATOM 616 C CA . TRP A 1 81 ? -10.881 -6.748 -5.891 1.00 91.56 81 TRP A CA 1
ATOM 617 C C . TRP A 1 81 ? -12.067 -6.448 -6.814 1.00 91.56 81 TRP A C 1
ATOM 619 O O . TRP A 1 81 ? -13.207 -6.732 -6.428 1.00 91.56 81 TRP A O 1
ATOM 629 N N . ASP A 1 82 ? -11.837 -5.841 -7.982 1.00 92.88 82 ASP A N 1
ATOM 630 C CA . ASP A 1 82 ? -12.889 -5.416 -8.915 1.00 92.88 82 ASP A CA 1
ATOM 631 C C . ASP A 1 82 ? -12.852 -6.105 -10.287 1.00 92.88 82 ASP A C 1
ATOM 633 O O . ASP A 1 82 ? -13.784 -5.934 -11.083 1.00 92.88 82 ASP A O 1
ATOM 637 N N . GLY A 1 83 ? -11.891 -7.001 -10.492 1.00 92.44 83 GLY A N 1
ATOM 638 C CA . GLY A 1 83 ? -11.781 -7.889 -11.640 1.00 92.44 83 GLY A CA 1
ATOM 639 C C . GLY A 1 83 ? -11.206 -7.212 -12.879 1.00 92.44 83 GLY A C 1
ATOM 640 O O . GLY A 1 83 ? -11.548 -7.634 -13.991 1.00 92.44 83 GLY A O 1
ATOM 641 N N . ASP A 1 84 ? -10.430 -6.137 -12.720 1.00 93.75 84 ASP A N 1
ATOM 642 C CA . ASP A 1 84 ? -9.857 -5.384 -13.838 1.00 93.75 84 ASP A CA 1
ATOM 643 C C . ASP A 1 84 ? -8.476 -5.896 -14.285 1.00 93.75 84 ASP A C 1
ATOM 645 O O . ASP A 1 84 ? -7.977 -5.472 -15.334 1.00 93.75 84 ASP A O 1
ATOM 649 N N . GLY A 1 85 ? -7.928 -6.879 -13.564 1.00 92.12 85 GLY A N 1
ATOM 650 C CA . GLY A 1 85 ? -6.633 -7.491 -13.827 1.00 92.12 85 GLY A CA 1
ATOM 651 C C . GLY A 1 85 ? -5.453 -6.772 -13.177 1.00 92.12 85 GLY A C 1
ATOM 652 O O . GLY A 1 85 ? -4.328 -7.138 -13.493 1.00 92.12 85 GLY A O 1
ATOM 653 N N . TYR A 1 86 ? -5.686 -5.780 -12.313 1.00 94.94 86 TYR A N 1
ATOM 654 C CA . TYR A 1 86 ? -4.649 -5.105 -11.537 1.00 94.94 86 TYR A CA 1
ATOM 655 C C . TYR A 1 86 ? -4.818 -5.401 -10.050 1.00 94.94 86 TYR A C 1
ATOM 657 O O . TYR A 1 86 ? -5.892 -5.213 -9.4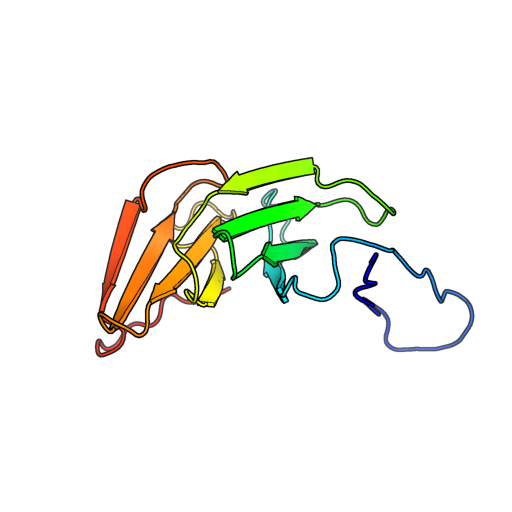77 1.00 94.94 86 TYR A O 1
ATOM 665 N N . ASP A 1 87 ? -3.724 -5.750 -9.381 1.00 95.69 87 ASP A N 1
ATOM 666 C CA . ASP A 1 87 ? -3.734 -5.782 -7.930 1.00 95.69 87 ASP A CA 1
ATOM 667 C C . ASP A 1 87 ? -3.666 -4.376 -7.353 1.00 95.69 87 ASP A C 1
ATOM 669 O O . ASP A 1 87 ? -2.874 -3.504 -7.743 1.00 95.69 87 ASP A O 1
ATOM 673 N N . THR A 1 88 ? -4.464 -4.167 -6.317 1.00 96.69 88 THR A N 1
ATOM 674 C CA . THR A 1 88 ? -4.498 -2.906 -5.594 1.00 96.69 88 THR A CA 1
ATOM 675 C C . THR A 1 88 ? -4.455 -3.131 -4.097 1.00 96.69 88 THR A C 1
ATOM 677 O O . THR A 1 88 ? -4.768 -4.201 -3.569 1.00 96.69 88 THR A O 1
ATOM 680 N N . VAL A 1 89 ? -4.030 -2.103 -3.366 1.00 96.25 89 VAL A N 1
ATOM 681 C CA . VAL A 1 89 ? -3.865 -2.243 -1.920 1.00 96.25 89 VAL A CA 1
ATOM 682 C C . VAL A 1 89 ? -5.190 -2.358 -1.170 1.00 96.25 89 VAL A C 1
ATOM 684 O O . VAL A 1 89 ? -6.165 -1.646 -1.419 1.00 96.25 89 VAL A O 1
ATOM 687 N N . GLY A 1 90 ? -5.180 -3.209 -0.152 1.00 96.00 90 GLY A N 1
ATOM 688 C CA . GLY A 1 90 ? -6.192 -3.278 0.885 1.00 96.00 90 GLY A CA 1
ATOM 689 C C . GLY A 1 90 ? -5.544 -3.328 2.264 1.00 96.00 90 GLY A C 1
ATOM 690 O O . GLY A 1 90 ? -4.355 -3.599 2.406 1.00 96.00 90 GLY A O 1
ATOM 691 N N . VAL A 1 91 ? -6.324 -3.086 3.313 1.00 95.06 91 VAL A N 1
ATOM 692 C CA . VAL A 1 91 ? -5.873 -3.312 4.687 1.00 95.06 91 VAL A CA 1
ATOM 693 C C . VAL A 1 91 ? -6.912 -4.048 5.515 1.00 95.06 91 VAL A C 1
ATOM 695 O O . VAL A 1 91 ? -8.110 -3.791 5.407 1.00 95.06 91 VAL A O 1
ATOM 698 N N . PHE A 1 92 ? -6.448 -4.930 6.392 1.00 93.81 92 PHE A N 1
ATOM 699 C CA . PHE A 1 92 ? -7.237 -5.487 7.477 1.00 93.81 92 PHE A CA 1
ATOM 700 C C . PHE A 1 92 ? -7.035 -4.669 8.751 1.00 93.81 92 PHE A C 1
ATOM 702 O O . PHE A 1 92 ? -5.910 -4.468 9.214 1.00 93.81 92 PHE A O 1
ATOM 709 N N . ARG A 1 93 ? -8.143 -4.245 9.356 1.00 94.69 93 ARG A N 1
ATOM 710 C CA . ARG A 1 93 ? -8.155 -3.532 10.627 1.00 94.69 93 ARG A CA 1
ATOM 711 C C . ARG A 1 93 ? -8.746 -4.412 11.719 1.00 94.69 93 ARG A C 1
ATOM 713 O O . ARG A 1 93 ? -9.952 -4.626 11.810 1.00 94.69 93 ARG A O 1
ATOM 720 N N . ALA A 1 94 ? -7.882 -4.876 12.617 1.00 92.50 94 ALA A N 1
ATOM 721 C CA . ALA A 1 94 ? -8.285 -5.755 13.713 1.00 92.50 94 ALA A CA 1
ATOM 722 C C . ALA A 1 94 ? -9.226 -5.079 14.730 1.00 92.50 94 ALA A C 1
ATOM 724 O O . ALA A 1 94 ? -10.010 -5.762 15.387 1.00 92.50 94 ALA A O 1
ATOM 725 N N . SER A 1 95 ? -9.159 -3.749 14.871 1.00 94.38 95 SER A N 1
ATOM 726 C CA . SER A 1 95 ? -9.951 -3.009 15.863 1.00 94.38 95 SER A CA 1
ATOM 727 C C . SER A 1 95 ? -11.450 -2.964 15.551 1.00 94.38 95 SER A C 1
ATOM 729 O O . SER A 1 95 ? -12.245 -2.851 16.483 1.00 94.38 95 SER A O 1
ATOM 731 N N . ASP A 1 96 ? -11.843 -3.086 14.281 1.00 95.38 96 ASP A N 1
ATOM 732 C CA . ASP A 1 96 ? -13.244 -3.146 13.842 1.00 95.38 96 ASP A CA 1
ATOM 733 C C . ASP A 1 96 ? -13.582 -4.402 13.015 1.00 95.38 96 ASP A C 1
ATOM 735 O O . ASP A 1 96 ? -14.729 -4.571 12.587 1.00 95.38 96 ASP A O 1
ATOM 739 N N . GLN A 1 97 ? -12.613 -5.311 12.851 1.00 92.38 97 GLN A N 1
ATOM 740 C CA . GLN A 1 97 ? -12.748 -6.570 12.115 1.00 92.38 97 GLN A CA 1
ATOM 741 C C . GLN A 1 97 ? -13.207 -6.350 10.666 1.00 92.38 97 GLN A C 1
ATOM 743 O O . GLN A 1 97 ? -14.057 -7.085 10.156 1.00 92.38 97 GLN A O 1
ATOM 748 N N . GLN A 1 98 ? -12.671 -5.319 10.006 1.00 93.94 98 GLN A N 1
ATOM 749 C CA . GLN A 1 98 ? -12.992 -4.984 8.618 1.00 93.94 98 GLN A CA 1
ATOM 750 C C . GLN A 1 98 ? -11.762 -5.043 7.711 1.00 93.94 98 GLN A C 1
ATOM 752 O O . GLN A 1 98 ? -10.657 -4.658 8.092 1.00 93.94 98 GLN A O 1
ATOM 757 N N . PHE A 1 99 ? -11.997 -5.449 6.469 1.00 94.06 99 PHE A N 1
ATOM 758 C CA . PHE A 1 99 ? -11.147 -5.141 5.331 1.00 94.06 99 PHE A CA 1
ATOM 759 C C . PHE A 1 99 ? -11.563 -3.806 4.722 1.00 94.06 99 PHE A C 1
ATOM 761 O O . PHE A 1 99 ? -12.752 -3.502 4.626 1.00 94.06 99 PHE A O 1
ATOM 768 N N . TYR A 1 100 ? -10.577 -3.038 4.285 1.00 95.81 100 TYR A N 1
ATOM 769 C CA . TYR A 1 100 ? -10.709 -1.773 3.579 1.00 95.81 100 TYR A CA 1
ATOM 770 C C . TYR A 1 100 ? -9.939 -1.904 2.269 1.00 95.81 100 TYR A C 1
ATOM 772 O O . TYR A 1 100 ? -8.714 -1.960 2.303 1.00 95.81 100 TYR A O 1
ATOM 780 N N . LEU A 1 101 ? -10.638 -1.990 1.141 1.00 95.94 101 LEU A N 1
ATOM 781 C CA . LEU A 1 101 ? -10.045 -2.269 -0.170 1.00 95.94 101 LEU A CA 1
ATOM 782 C C . LEU A 1 101 ? -10.093 -1.010 -1.035 1.00 95.94 101 LEU A C 1
ATOM 784 O O . LEU A 1 101 ? -11.111 -0.314 -1.045 1.00 95.94 101 LEU A O 1
ATOM 788 N N . SER A 1 102 ? -8.997 -0.709 -1.721 1.00 96.31 102 SER A N 1
ATOM 789 C CA . SER A 1 102 ? -8.915 0.344 -2.733 1.00 96.31 102 SER A CA 1
ATOM 790 C C . SER A 1 102 ? -8.917 -0.301 -4.107 1.00 96.31 102 SER A C 1
ATOM 792 O O . SER A 1 102 ? -8.251 -1.310 -4.269 1.00 96.31 102 SER A O 1
ATOM 794 N N . ASN A 1 103 ? -9.551 0.303 -5.105 1.00 95.88 103 ASN A N 1
ATOM 795 C CA . ASN A 1 103 ? -9.415 -0.100 -6.511 1.00 95.88 103 ASN A CA 1
ATOM 796 C C . ASN A 1 103 ? -8.340 0.738 -7.223 1.00 95.88 103 ASN A C 1
ATOM 798 O O . ASN A 1 103 ? -8.318 0.865 -8.443 1.00 95.88 103 ASN A O 1
ATOM 802 N N . ARG A 1 104 ? -7.489 1.427 -6.450 1.00 94.94 104 ARG A N 1
ATOM 803 C CA . ARG A 1 104 ? -6.426 2.292 -6.966 1.00 94.94 104 ARG A CA 1
ATOM 804 C C . ARG A 1 104 ? -5.198 2.249 -6.072 1.00 94.94 104 ARG A C 1
ATOM 806 O O . ARG A 1 104 ? -5.307 2.262 -4.844 1.00 94.94 104 ARG A O 1
ATOM 813 N N . ASN A 1 105 ? -4.028 2.328 -6.692 1.00 96.00 105 ASN A N 1
ATOM 814 C CA . ASN A 1 105 ? -2.745 2.473 -6.009 1.00 96.00 105 ASN A CA 1
ATOM 815 C C . ASN A 1 105 ? -2.369 3.955 -5.833 1.00 96.00 105 ASN A C 1
ATOM 817 O O . ASN A 1 105 ? -1.327 4.420 -6.290 1.00 96.00 105 ASN A O 1
ATOM 821 N N . GLU A 1 106 ? -3.252 4.713 -5.181 1.00 96.00 106 GLU A N 1
ATOM 822 C CA . GLU A 1 106 ? -3.070 6.137 -4.892 1.00 96.00 106 GLU A CA 1
ATOM 823 C C . GLU A 1 106 ? -3.629 6.515 -3.515 1.00 96.00 106 GLU A C 1
ATOM 825 O O . GLU A 1 106 ? -4.359 5.755 -2.877 1.00 96.00 106 GLU A O 1
ATOM 830 N N . GLN A 1 107 ? -3.288 7.711 -3.030 1.00 96.62 107 GLN A N 1
ATOM 831 C CA . GLN A 1 107 ? -3.809 8.184 -1.751 1.00 96.62 107 GLN A CA 1
ATOM 832 C C . GLN A 1 107 ? -5.306 8.494 -1.859 1.00 96.62 107 GLN A C 1
ATOM 834 O O . GLN A 1 107 ? -5.708 9.427 -2.553 1.00 96.62 107 GLN A O 1
ATOM 839 N N . GLY A 1 108 ? -6.119 7.785 -1.079 1.00 94.69 108 GLY A N 1
ATOM 840 C CA . GLY A 1 108 ? -7.565 7.970 -1.082 1.00 94.69 108 GLY A CA 1
ATOM 841 C C . GLY A 1 108 ? -8.286 7.164 -0.002 1.00 94.69 108 GLY A C 1
ATOM 842 O O . GLY A 1 108 ? -7.655 6.437 0.772 1.00 94.69 108 GLY A O 1
ATOM 843 N N . PRO A 1 109 ? -9.617 7.325 0.105 1.00 95.50 109 PRO A N 1
ATOM 844 C CA . PRO A 1 109 ? -10.433 6.422 0.902 1.00 95.50 109 PRO A CA 1
ATOM 845 C C . PRO A 1 109 ? -10.463 5.025 0.266 1.00 95.50 109 PRO A C 1
ATOM 847 O O . PRO A 1 109 ? -10.257 4.881 -0.931 1.00 95.50 109 PRO A O 1
ATOM 850 N N . ALA A 1 110 ? -10.790 4.010 1.065 1.00 96.25 110 ALA A N 1
ATOM 851 C CA . ALA A 1 110 ? -11.155 2.701 0.531 1.00 96.25 110 ALA A CA 1
ATOM 852 C C . ALA A 1 110 ? -12.470 2.787 -0.261 1.00 96.25 110 ALA A C 1
ATOM 854 O O . ALA A 1 110 ? -13.421 3.428 0.202 1.00 96.25 110 ALA A O 1
ATOM 855 N N . ASP A 1 111 ? -12.526 2.100 -1.399 1.00 96.56 111 ASP A N 1
ATOM 856 C CA . ASP A 1 111 ? -13.721 1.950 -2.229 1.00 96.56 111 ASP A CA 1
ATOM 857 C C . ASP A 1 111 ? -14.691 0.919 -1.621 1.00 96.56 111 ASP A C 1
ATOM 859 O O . ASP A 1 111 ? -15.910 1.110 -1.652 1.00 96.56 111 ASP A O 1
ATOM 863 N N . VAL A 1 112 ? -14.165 -0.143 -0.994 1.00 93.12 112 VAL A N 1
ATOM 864 C CA . VAL A 1 112 ? -14.963 -1.245 -0.430 1.00 93.12 112 VAL A CA 1
ATOM 865 C C . VAL A 1 112 ? -14.601 -1.507 1.034 1.00 93.12 112 VAL A C 1
ATOM 867 O O . VAL A 1 112 ? -13.441 -1.422 1.439 1.00 93.12 112 VAL A O 1
ATOM 870 N N . ARG A 1 113 ? -15.607 -1.850 1.853 1.00 93.81 113 ARG A N 1
ATOM 871 C CA . ARG A 1 113 ? -15.421 -2.354 3.222 1.00 93.81 113 ARG A CA 1
ATOM 872 C C . ARG A 1 113 ? -16.103 -3.703 3.400 1.00 93.81 113 ARG A C 1
ATOM 874 O O . ARG A 1 113 ? -17.296 -3.814 3.121 1.00 93.81 113 ARG A O 1
ATOM 881 N N . VAL A 1 114 ? -15.369 -4.700 3.889 1.00 89.88 114 VAL A N 1
ATOM 882 C CA . VAL A 1 114 ? -15.867 -6.078 4.036 1.00 89.88 114 VAL A CA 1
ATOM 883 C C . VAL A 1 114 ? -15.620 -6.589 5.459 1.00 89.88 114 VAL A C 1
ATOM 885 O O . VAL A 1 114 ? -14.481 -6.544 5.918 1.00 89.88 114 VAL A O 1
ATOM 888 N N . PRO A 1 115 ? -16.629 -7.129 6.166 1.00 89.88 115 PRO A N 1
ATOM 889 C CA . PRO A 1 115 ? -16.411 -7.751 7.469 1.00 89.88 115 PRO A CA 1
ATOM 890 C C . PRO A 1 115 ? -15.553 -9.015 7.366 1.00 89.88 115 PRO A C 1
ATOM 892 O O . PRO A 1 115 ? -15.853 -9.909 6.576 1.00 89.88 115 PRO A O 1
ATOM 895 N N . ALA A 1 116 ? -14.565 -9.161 8.248 1.00 80.12 116 ALA A N 1
ATOM 896 C CA . ALA A 1 116 ? -13.682 -10.330 8.273 1.00 80.12 116 ALA A CA 1
ATOM 897 C C . ALA A 1 116 ? -14.345 -11.625 8.783 1.00 80.12 116 ALA A C 1
ATOM 899 O O . ALA A 1 116 ? -13.745 -12.696 8.747 1.00 80.12 116 ALA A O 1
ATOM 900 N N . HIS A 1 117 ? -15.594 -11.545 9.247 1.00 69.38 117 HIS A N 1
ATOM 901 C CA . HIS A 1 117 ? -16.372 -12.681 9.753 1.00 69.38 117 HIS A CA 1
ATOM 902 C C . HIS A 1 117 ? -17.430 -13.199 8.755 1.00 69.38 117 HIS A C 1
ATOM 904 O O . HIS A 1 117 ? -18.265 -14.024 9.124 1.00 69.38 117 HIS A O 1
ATOM 910 N N . GLY A 1 118 ? -17.425 -12.709 7.508 1.00 53.97 118 GLY A N 1
ATOM 911 C CA . GLY A 1 118 ? -18.295 -13.182 6.424 1.00 53.97 118 GLY A CA 1
ATOM 912 C C . GLY A 1 118 ? -17.660 -14.303 5.591 1.00 53.97 118 GLY A C 1
ATOM 913 O O . GLY A 1 118 ? -16.448 -14.477 5.585 1.00 53.97 118 GLY A O 1
ATOM 914 N N . THR A 1 119 ? -18.470 -15.060 4.846 1.00 48.69 119 THR A N 1
ATOM 915 C CA . THR A 1 119 ? -18.057 -16.195 3.986 1.00 48.69 119 THR A CA 1
ATOM 916 C C . THR A 1 119 ? -17.246 -15.803 2.738 1.00 48.69 119 THR A C 1
ATOM 918 O O . THR A 1 119 ? -17.213 -16.556 1.769 1.00 48.69 119 THR A O 1
ATOM 921 N N . GLY A 1 120 ? -16.616 -14.632 2.730 1.00 47.84 120 GLY A N 1
ATOM 922 C CA . GLY A 1 120 ? -15.791 -14.144 1.634 1.00 47.84 120 GLY A CA 1
ATOM 923 C C . GLY A 1 120 ? -14.642 -13.335 2.206 1.00 47.84 120 GLY A C 1
ATOM 924 O O . GLY A 1 120 ? -14.829 -12.184 2.590 1.00 47.84 120 GLY A O 1
ATOM 925 N N . LEU A 1 121 ? -13.466 -13.953 2.293 1.00 54.53 121 LEU A N 1
ATOM 926 C CA . LEU A 1 121 ? -12.236 -13.175 2.319 1.00 54.53 121 LEU A CA 1
ATOM 927 C C . LEU A 1 121 ? -12.070 -12.573 0.917 1.00 54.53 121 LEU A C 1
ATOM 929 O O . LEU A 1 121 ? -12.341 -13.285 -0.056 1.00 54.53 121 LEU A O 1
ATOM 933 N N . PRO A 1 122 ? -11.648 -11.305 0.791 1.00 56.62 122 PRO A N 1
ATOM 934 C CA . PRO A 1 122 ? -11.121 -10.805 -0.471 1.00 56.62 122 PRO A CA 1
ATOM 935 C C . PRO A 1 122 ? -10.022 -11.777 -0.905 1.00 56.62 122 PRO A C 1
ATOM 937 O O . PRO A 1 122 ? -9.116 -12.066 -0.118 1.00 56.62 122 PRO A O 1
ATOM 940 N N . VAL A 1 123 ? -10.162 -12.384 -2.081 1.00 52.50 123 VAL A N 1
ATOM 941 C CA . VAL A 1 123 ? -9.128 -13.286 -2.581 1.00 52.50 123 VAL A CA 1
ATOM 942 C C . VAL A 1 123 ? -7.990 -12.388 -3.038 1.00 52.50 123 VAL A C 1
ATOM 944 O O . VAL A 1 123 ? -8.145 -11.668 -4.012 1.00 52.50 123 VAL A O 1
ATOM 947 N N . ALA A 1 124 ? -6.895 -12.397 -2.280 1.00 50.16 124 ALA A N 1
ATOM 948 C CA . ALA A 1 124 ? -5.592 -12.024 -2.806 1.00 50.16 124 ALA A CA 1
ATOM 949 C C . ALA A 1 124 ? -5.254 -13.080 -3.865 1.00 50.16 124 ALA A C 1
ATOM 951 O O . ALA A 1 124 ? -5.187 -14.271 -3.527 1.00 50.16 124 ALA A O 1
ATOM 952 N N . GLY A 1 125 ? -5.226 -12.662 -5.126 1.00 45.75 125 GLY A N 1
ATOM 953 C CA . GLY A 1 125 ? -4.934 -13.494 -6.288 1.00 45.75 125 GLY A CA 1
ATOM 954 C C . GLY A 1 125 ? -3.538 -13.195 -6.764 1.00 45.75 125 GLY A C 1
ATOM 955 O O . GLY A 1 125 ? -3.242 -11.991 -6.790 1.00 45.75 125 GLY A O 1
#

Radius of gyration: 15.03 Å; chains: 1; bounding box: 44×31×32 Å